Protein AF-A0A661V6T6-F1 (afdb_monomer)

Secondary structure (DSSP, 8-state):
--PPEEHHHHHHHHT--HHHHHHHHHTT-S--EEETTEEEE-HHHHHHHHHHHHHHHHHHHHHHHHT-

Radius of gyration: 14.48 Å; Cα contacts (8 Å, |Δi|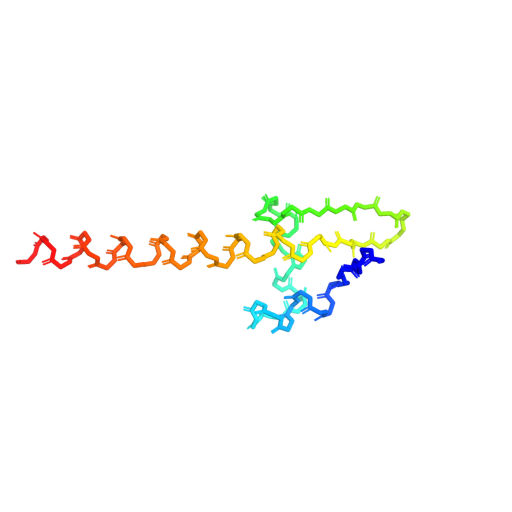>4): 51; chains: 1; bounding box: 22×41×42 Å

Nearest PDB structures (foldseek):
  6ama-assembly1_B  TM=8.442E-01  e=7.007E-03  Streptomyces venezuelae
  5i44-assembly4_I-2  TM=7.189E-01  e=1.212E-02  Bacillus subtilis subsp. subtilis str. 168
  6ama-assembly1_A  TM=8.718E-01  e=6.712E-02  Streptomyces venezuelae
  6amk-assembly1_B  TM=8.554E-01  e=7.187E-02  Streptomyces venezuelae
  8csh-assembly1_A  TM=6.551E-01  e=1.526E-01  unidentified plasmid

pLDDT: mean 79.76, std 14.13, range [47.94, 93.44]

Solvent-accessible surface area (backbone atoms only — not comparable to full-atom values): 4034 Å² total; per-residue (Å²): 133,88,73,68,35,42,62,68,56,50,16,62,75,72,73,46,52,61,68,55,46,52,50,33,49,75,69,65,75,49,86,70,44,78,58,90,95,42,61,32,29,55,59,68,60,53,51,48,49,52,52,52,51,48,49,55,51,52,52,50,49,53,54,58,61,70,74,106

Sequence (68 aa):
MREWLNVKQVASMLGVSRITLYRYIKKGLIPYYRISRRYLFDPRDIERLITDSKYNIEKKREVILSEF

Structure (mmCIF, N/CA/C/O backbone):
data_AF-A0A661V6T6-F1
#
_entry.id   AF-A0A661V6T6-F1
#
loop_
_atom_site.group_PDB
_atom_site.id
_atom_site.type_symbol
_atom_site.label_atom_id
_atom_site.label_alt_id
_atom_site.label_comp_id
_atom_site.label_asym_id
_atom_site.label_entity_id
_atom_site.label_seq_id
_atom_site.pdbx_PDB_ins_code
_atom_site.Cartn_x
_atom_site.Cartn_y
_atom_site.Cartn_z
_atom_site.occupancy
_atom_site.B_iso_or_equiv
_atom_site.auth_seq_id
_atom_site.auth_comp_id
_atom_site.auth_asym_id
_atom_site.auth_atom_id
_atom_site.pdbx_PDB_model_num
ATOM 1 N N . MET A 1 1 ? -2.595 1.669 -22.659 1.00 47.94 1 MET A N 1
ATOM 2 C CA . MET A 1 1 ? -2.246 0.533 -21.776 1.00 47.94 1 MET A CA 1
ATOM 3 C C . MET A 1 1 ? -2.664 0.896 -20.361 1.00 47.94 1 MET A C 1
ATOM 5 O O . MET A 1 1 ? -2.329 1.989 -19.934 1.00 47.94 1 MET A O 1
ATOM 9 N N . ARG A 1 2 ? -3.444 0.060 -19.660 1.00 59.75 2 ARG A N 1
ATOM 10 C CA . ARG A 1 2 ? -3.667 0.265 -18.217 1.00 59.75 2 ARG A CA 1
ATOM 11 C C . ARG A 1 2 ? -2.488 -0.344 -17.475 1.00 59.75 2 ARG A C 1
ATOM 13 O O . ARG A 1 2 ? -2.308 -1.558 -17.525 1.00 59.75 2 ARG A O 1
ATOM 20 N N . GLU A 1 3 ? -1.682 0.498 -16.843 1.00 80.81 3 GLU A N 1
ATOM 21 C CA . GLU A 1 3 ? -0.609 0.031 -15.975 1.00 80.81 3 GLU A CA 1
ATOM 22 C C . GLU A 1 3 ? -1.187 -0.333 -14.611 1.00 80.81 3 GLU A C 1
ATOM 24 O O . GLU A 1 3 ? -1.753 0.498 -13.904 1.00 80.81 3 GLU A O 1
ATOM 29 N N . TRP A 1 4 ? -1.074 -1.611 -14.264 1.00 88.06 4 TRP A N 1
ATOM 30 C CA . TRP A 1 4 ? -1.420 -2.098 -12.941 1.00 88.06 4 TRP A CA 1
ATOM 31 C C . TRP A 1 4 ? -0.272 -1.817 -11.985 1.00 88.06 4 TRP A C 1
ATOM 33 O O . TRP A 1 4 ? 0.876 -2.170 -12.265 1.00 88.06 4 TRP A O 1
ATOM 43 N N . LEU A 1 5 ? -0.585 -1.246 -10.828 1.00 89.38 5 LEU A N 1
ATOM 44 C CA . LEU A 1 5 ? 0.412 -1.013 -9.799 1.00 89.38 5 LEU A CA 1
ATOM 45 C C . LEU A 1 5 ? 0.641 -2.287 -8.996 1.00 89.38 5 LEU A C 1
ATOM 47 O O . LEU A 1 5 ? -0.293 -3.010 -8.643 1.00 89.38 5 LEU A O 1
ATOM 51 N N . ASN A 1 6 ? 1.899 -2.549 -8.669 1.00 91.38 6 ASN A N 1
ATOM 52 C CA . ASN A 1 6 ? 2.266 -3.597 -7.728 1.00 91.38 6 ASN A CA 1
ATOM 53 C C . ASN A 1 6 ? 2.295 -3.066 -6.283 1.00 91.38 6 ASN A C 1
ATOM 55 O O . ASN A 1 6 ? 2.317 -1.863 -6.027 1.00 91.38 6 ASN A O 1
ATOM 59 N N . VAL A 1 7 ? 2.375 -3.986 -5.318 1.00 90.44 7 VAL A N 1
ATOM 60 C CA . VAL A 1 7 ? 2.458 -3.670 -3.877 1.00 90.44 7 VAL A CA 1
ATOM 61 C C . VAL A 1 7 ? 3.580 -2.669 -3.560 1.00 90.44 7 VAL A C 1
ATOM 63 O O . VAL A 1 7 ? 3.413 -1.811 -2.702 1.00 90.44 7 VAL A O 1
ATOM 66 N N . LYS A 1 8 ? 4.734 -2.751 -4.235 1.00 91.25 8 LYS A N 1
ATOM 67 C CA . LYS A 1 8 ? 5.869 -1.849 -3.979 1.00 91.25 8 LYS A CA 1
ATOM 68 C C . LYS A 1 8 ? 5.554 -0.419 -4.428 1.00 91.25 8 LYS A C 1
ATOM 70 O O . LYS A 1 8 ? 5.836 0.511 -3.681 1.00 91.25 8 LYS A O 1
ATOM 75 N N . GLN A 1 9 ? 4.962 -0.254 -5.608 1.00 91.12 9 GLN A N 1
ATOM 76 C CA . GLN A 1 9 ? 4.564 1.048 -6.144 1.00 91.12 9 GLN A CA 1
ATOM 77 C C . GLN A 1 9 ? 3.492 1.691 -5.266 1.00 91.12 9 GLN A C 1
ATOM 79 O O . GLN A 1 9 ? 3.665 2.826 -4.836 1.00 91.12 9 GLN A O 1
ATOM 84 N N . VAL A 1 10 ? 2.449 0.939 -4.906 1.00 90.75 10 VAL A N 1
ATOM 85 C CA . VAL A 1 10 ? 1.375 1.444 -4.037 1.00 90.75 10 VAL A CA 1
ATOM 86 C C . VAL A 1 10 ? 1.894 1.822 -2.653 1.00 90.75 10 VAL A C 1
ATOM 88 O O . VAL A 1 10 ? 1.532 2.870 -2.132 1.00 90.75 10 VAL A O 1
ATOM 91 N N . ALA A 1 11 ? 2.788 1.019 -2.070 1.00 90.94 11 ALA A N 1
ATOM 92 C CA . ALA A 1 11 ? 3.413 1.345 -0.789 1.00 90.94 11 ALA A CA 1
ATOM 93 C C . ALA A 1 11 ? 4.181 2.675 -0.862 1.00 90.94 11 ALA A C 1
ATOM 95 O O . ALA A 1 11 ? 4.066 3.500 0.040 1.00 90.94 11 ALA A O 1
ATOM 96 N N . SE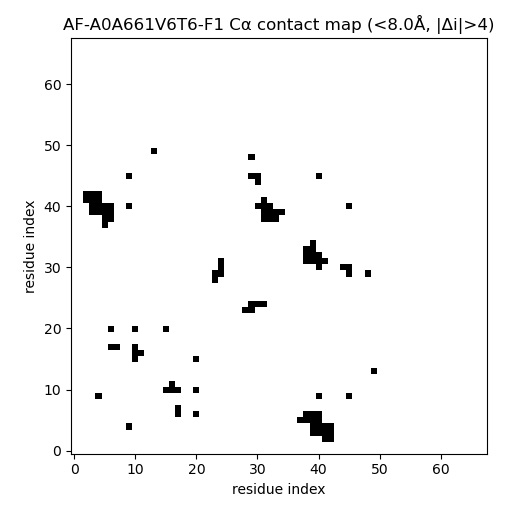R A 1 12 ? 4.905 2.898 -1.963 1.00 90.06 12 SER A N 1
ATOM 97 C CA . SER A 1 12 ? 5.639 4.142 -2.201 1.00 90.06 12 SER A CA 1
ATOM 98 C C . SER A 1 12 ? 4.707 5.340 -2.399 1.00 90.06 12 SER A C 1
ATOM 100 O O . SER A 1 12 ? 4.980 6.402 -1.856 1.00 90.06 12 SER A O 1
ATOM 102 N N . MET A 1 13 ? 3.595 5.170 -3.121 1.00 87.06 13 MET A N 1
ATOM 103 C CA . MET A 1 13 ? 2.600 6.230 -3.342 1.00 87.06 13 MET A CA 1
ATOM 104 C C . MET A 1 13 ? 1.856 6.616 -2.062 1.00 87.06 13 MET A C 1
ATOM 106 O O . MET A 1 13 ? 1.580 7.788 -1.838 1.00 87.06 13 MET A O 1
ATOM 110 N N . LEU A 1 14 ? 1.549 5.637 -1.211 1.00 86.31 14 LEU A N 1
ATOM 111 C CA . LEU A 1 14 ? 0.895 5.861 0.079 1.00 86.31 14 LEU A CA 1
ATOM 112 C C . LEU A 1 14 ? 1.870 6.323 1.175 1.00 86.31 14 LEU A C 1
ATOM 114 O O . LEU A 1 14 ? 1.427 6.684 2.261 1.00 86.31 14 LEU A O 1
ATOM 118 N N . GLY A 1 15 ? 3.185 6.267 0.934 1.00 88.44 15 GLY A N 1
ATOM 119 C CA . GLY A 1 15 ? 4.200 6.573 1.946 1.00 88.44 15 GLY A CA 1
ATOM 120 C C . GLY A 1 15 ? 4.226 5.579 3.114 1.00 88.44 15 GLY A C 1
ATOM 121 O O . GLY A 1 15 ? 4.620 5.934 4.222 1.00 88.44 15 GLY A O 1
ATOM 122 N N . VAL A 1 16 ? 3.793 4.332 2.899 1.00 89.38 16 VAL A N 1
ATOM 123 C CA . VAL A 1 16 ? 3.715 3.297 3.944 1.00 89.38 16 VAL A CA 1
ATOM 124 C C . VAL A 1 16 ? 4.671 2.142 3.675 1.00 89.38 16 VAL A C 1
ATOM 126 O O . VAL A 1 16 ? 5.072 1.866 2.547 1.00 89.38 16 VAL A O 1
ATOM 129 N N . SER A 1 17 ? 5.010 1.390 4.723 1.00 91.81 17 SER A N 1
ATOM 130 C CA . SER A 1 17 ? 5.781 0.159 4.549 1.00 91.81 17 SER A CA 1
ATOM 131 C C . SER A 1 17 ? 4.966 -0.915 3.809 1.00 91.81 17 SER A C 1
ATOM 133 O O . SER A 1 17 ? 3.742 -1.000 3.941 1.00 91.81 17 SER A O 1
ATOM 135 N N . ARG A 1 18 ? 5.651 -1.821 3.098 1.00 92.62 18 ARG A N 1
ATOM 136 C CA . ARG A 1 18 ? 5.022 -3.003 2.470 1.00 92.62 18 ARG A CA 1
ATOM 137 C C . ARG A 1 18 ? 4.238 -3.847 3.482 1.00 92.62 18 ARG A C 1
ATOM 139 O O . ARG A 1 18 ? 3.183 -4.373 3.151 1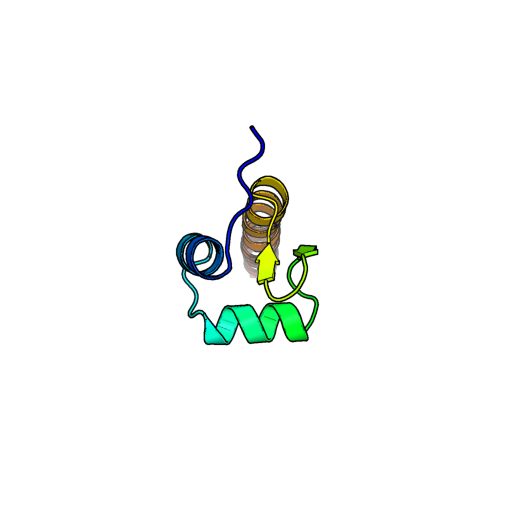.00 92.62 18 ARG A O 1
ATOM 146 N N . ILE A 1 19 ? 4.737 -3.949 4.715 1.00 93.44 19 ILE A N 1
ATOM 147 C CA . ILE A 1 19 ? 4.086 -4.683 5.810 1.00 93.44 19 ILE A CA 1
ATOM 148 C C . ILE A 1 19 ? 2.755 -4.015 6.171 1.00 93.44 19 ILE A C 1
ATOM 150 O O . ILE A 1 19 ? 1.734 -4.690 6.297 1.00 93.44 19 ILE A O 1
ATOM 154 N N . THR A 1 20 ? 2.747 -2.686 6.291 1.00 91.56 20 THR A N 1
ATOM 155 C CA . THR A 1 20 ? 1.531 -1.901 6.535 1.00 91.56 20 THR A CA 1
ATOM 156 C C . THR A 1 20 ? 0.528 -2.085 5.400 1.00 91.56 20 THR A C 1
ATOM 158 O O . THR A 1 20 ? -0.645 -2.341 5.664 1.00 91.56 20 THR A O 1
ATOM 161 N N . LEU A 1 21 ? 0.990 -2.060 4.148 1.00 91.56 21 LEU A N 1
ATOM 162 C CA . LEU A 1 21 ? 0.129 -2.291 2.993 1.00 91.56 21 LEU A CA 1
ATOM 163 C C . LEU A 1 21 ? -0.495 -3.698 3.009 1.00 91.56 21 LEU A C 1
ATOM 165 O O . LEU A 1 21 ? -1.700 -3.830 2.817 1.00 91.56 21 LEU A O 1
ATOM 169 N N . TYR A 1 22 ? 0.265 -4.747 3.342 1.00 91.50 22 TYR A N 1
ATOM 170 C CA . TYR A 1 22 ? -0.299 -6.092 3.530 1.00 91.50 22 TYR A CA 1
ATOM 171 C C . TYR A 1 22 ? -1.336 -6.154 4.658 1.00 91.50 22 TYR A C 1
ATOM 173 O O . TYR A 1 22 ? -2.341 -6.854 4.529 1.00 91.50 22 TYR A O 1
ATOM 181 N N . ARG A 1 23 ? -1.141 -5.402 5.749 1.00 91.31 23 ARG A N 1
ATOM 182 C CA . ARG A 1 23 ? -2.156 -5.283 6.810 1.00 91.31 23 ARG A CA 1
ATOM 183 C C . ARG A 1 23 ? -3.424 -4.610 6.293 1.00 91.31 23 ARG A C 1
ATOM 185 O O . ARG A 1 23 ? -4.506 -5.060 6.648 1.00 91.31 23 ARG A O 1
ATOM 192 N N . TYR A 1 24 ? -3.314 -3.574 5.466 1.00 89.69 24 TYR A N 1
ATOM 193 C CA . TYR A 1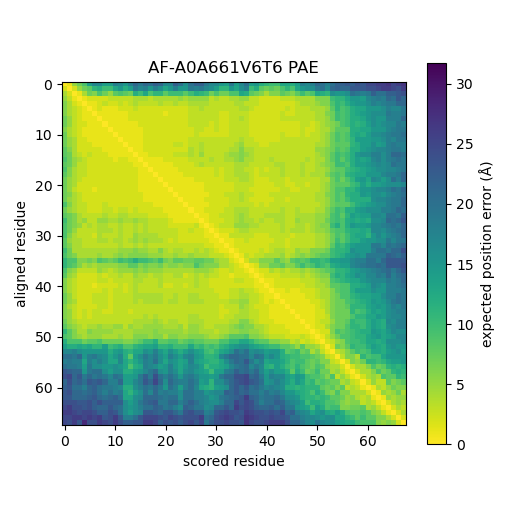 24 ? -4.471 -2.899 4.872 1.00 89.69 24 TYR A CA 1
ATOM 194 C C . TYR A 1 24 ? -5.246 -3.804 3.916 1.00 89.69 24 TYR A C 1
ATOM 196 O O . TYR A 1 24 ? -6.468 -3.863 4.013 1.00 89.69 24 TYR A O 1
ATOM 204 N N . ILE A 1 25 ? -4.544 -4.583 3.090 1.00 88.94 25 ILE A N 1
ATOM 205 C CA . ILE A 1 25 ? -5.150 -5.612 2.231 1.00 88.94 25 ILE A CA 1
ATOM 206 C C . ILE A 1 25 ? -5.897 -6.642 3.085 1.00 88.94 25 ILE A C 1
ATOM 208 O O . ILE A 1 25 ? -7.065 -6.920 2.835 1.00 88.94 25 ILE A O 1
ATOM 212 N N . LYS A 1 26 ? -5.258 -7.167 4.142 1.00 88.50 26 LYS A N 1
ATOM 213 C CA . LYS A 1 26 ? -5.877 -8.147 5.051 1.00 88.50 26 LYS A CA 1
ATOM 214 C C . LYS A 1 26 ? -7.103 -7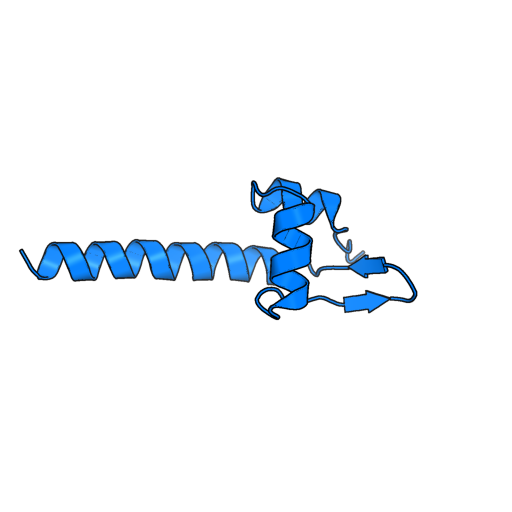.584 5.779 1.00 88.50 26 LYS A C 1
ATOM 216 O O . LYS A 1 26 ? -8.027 -8.330 6.074 1.00 88.50 26 LYS A O 1
ATOM 221 N N . LYS A 1 27 ? -7.100 -6.283 6.078 1.00 87.50 27 LYS A N 1
ATOM 222 C CA . LYS A 1 27 ? -8.226 -5.571 6.696 1.00 87.50 27 LYS A CA 1
ATOM 223 C C . LYS A 1 27 ? -9.316 -5.155 5.699 1.00 87.50 27 LYS A C 1
ATOM 225 O O . LYS A 1 27 ? -10.340 -4.658 6.144 1.00 87.50 27 LYS A O 1
ATOM 230 N N . GLY A 1 28 ? -9.103 -5.313 4.390 1.00 85.38 28 GLY A N 1
ATOM 231 C CA . GLY A 1 28 ? -10.049 -4.867 3.361 1.00 85.38 28 GLY A CA 1
ATOM 232 C C . GLY A 1 28 ? -10.140 -3.345 3.210 1.00 85.38 28 GLY A C 1
ATOM 233 O O . GLY A 1 28 ? -11.138 -2.846 2.710 1.00 85.38 28 GLY A O 1
ATOM 234 N N . LEU A 1 29 ? -9.114 -2.603 3.643 1.00 83.88 29 LEU A N 1
ATOM 235 C CA . LEU A 1 29 ? -9.103 -1.133 3.596 1.00 83.88 29 LEU A CA 1
ATOM 236 C C . LEU A 1 29 ? -8.728 -0.574 2.219 1.00 83.88 29 LEU A C 1
ATOM 238 O O . LEU A 1 29 ? -8.906 0.614 1.977 1.00 83.88 29 LEU A O 1
ATOM 242 N N . 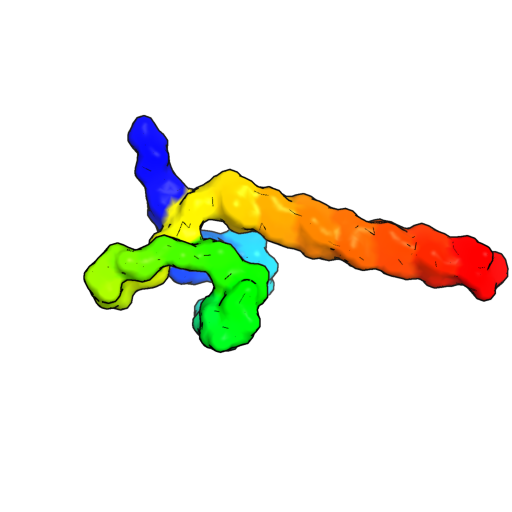ILE A 1 30 ? -8.151 -1.404 1.346 1.00 86.00 30 ILE A N 1
ATOM 243 C CA . ILE A 1 30 ? -7.678 -0.994 0.023 1.00 86.00 30 ILE A CA 1
ATOM 244 C C . ILE A 1 30 ? -8.223 -1.973 -1.018 1.00 86.00 30 ILE A C 1
ATOM 246 O O . ILE A 1 30 ? -8.053 -3.183 -0.830 1.00 86.00 30 ILE A O 1
ATOM 250 N N . PRO A 1 31 ? -8.843 -1.488 -2.111 1.00 85.25 31 PRO A N 1
ATOM 251 C CA . PRO A 1 31 ? -9.310 -2.339 -3.190 1.00 85.25 31 PRO A CA 1
ATOM 252 C C . PRO A 1 31 ? -8.104 -2.936 -3.913 1.00 85.25 31 PRO A C 1
ATOM 254 O O . PRO A 1 31 ? -7.157 -2.237 -4.273 1.00 85.25 31 PRO A O 1
ATOM 257 N N . TYR A 1 32 ? -8.126 -4.250 -4.103 1.00 89.19 32 TYR A N 1
ATOM 258 C CA . TYR A 1 32 ? -7.053 -4.981 -4.760 1.00 89.19 32 TYR A CA 1
ATOM 259 C C . TYR A 1 32 ? -7.626 -5.985 -5.753 1.00 89.19 32 TYR A C 1
ATOM 261 O O . TYR A 1 32 ? -8.692 -6.562 -5.547 1.00 89.19 32 TYR A O 1
ATOM 269 N N . TYR A 1 33 ? -6.856 -6.249 -6.799 1.00 89.81 33 TYR A N 1
ATOM 270 C CA . TYR A 1 33 ? -7.121 -7.288 -7.778 1.00 89.81 33 TYR A CA 1
ATOM 271 C C . TYR A 1 33 ? -6.090 -8.392 -7.589 1.00 89.81 33 TYR A C 1
ATOM 273 O O . TYR A 1 33 ? -4.879 -8.178 -7.700 1.00 89.81 33 TYR A O 1
ATOM 281 N N . ARG A 1 34 ? -6.563 -9.595 -7.264 1.00 87.25 34 ARG A N 1
ATOM 282 C CA . ARG A 1 34 ? -5.694 -10.762 -7.125 1.00 87.25 34 ARG A CA 1
ATOM 283 C C . ARG A 1 34 ? -5.581 -11.459 -8.472 1.00 87.25 34 ARG A C 1
ATOM 285 O O . ARG A 1 34 ? -6.509 -12.139 -8.895 1.00 87.25 34 ARG A O 1
ATOM 292 N N . ILE A 1 35 ? -4.425 -11.328 -9.114 1.00 87.25 35 ILE A N 1
ATOM 293 C CA . ILE A 1 35 ? -4.112 -12.069 -10.336 1.00 87.25 35 ILE A CA 1
ATOM 294 C C . ILE A 1 35 ? -3.058 -13.114 -9.989 1.00 87.25 35 ILE A C 1
ATOM 296 O O . ILE A 1 35 ? -1.892 -12.805 -9.724 1.00 87.25 35 ILE A O 1
ATOM 300 N N . SER A 1 36 ? -3.491 -14.377 -9.960 1.00 85.50 36 SER A N 1
ATOM 301 C CA . SER A 1 36 ? -2.668 -15.521 -9.564 1.00 85.50 36 SER A CA 1
ATOM 302 C C . SER A 1 36 ? -2.059 -15.326 -8.159 1.00 85.50 36 SER A C 1
ATOM 304 O O . SER A 1 36 ? -2.778 -15.299 -7.154 1.00 85.50 36 SER A O 1
ATOM 306 N N . ARG A 1 37 ? -0.733 -15.176 -8.070 1.00 85.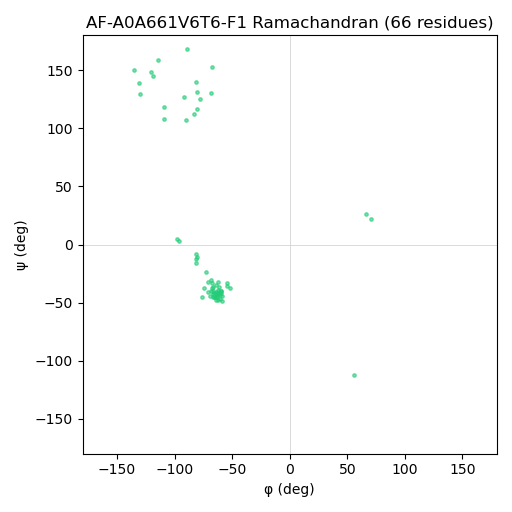06 37 ARG A N 1
ATOM 307 C CA . ARG A 1 37 ? 0.027 -15.010 -6.819 1.00 85.06 37 ARG A CA 1
ATOM 308 C C . ARG A 1 37 ? 0.368 -13.554 -6.489 1.00 85.06 37 ARG A C 1
ATOM 310 O O . ARG A 1 37 ? 1.117 -13.315 -5.545 1.00 85.06 37 ARG A O 1
ATOM 317 N N . ARG A 1 38 ? -0.118 -12.584 -7.268 1.00 85.25 38 ARG A N 1
ATOM 318 C CA . ARG A 1 38 ? 0.235 -11.166 -7.119 1.00 85.25 38 ARG A CA 1
ATOM 319 C C . ARG A 1 38 ? -0.993 -10.320 -6.794 1.00 85.25 38 ARG A C 1
ATOM 321 O O . ARG A 1 38 ? -2.087 -10.572 -7.295 1.00 85.25 38 ARG A O 1
ATOM 328 N N . TYR A 1 39 ? -0.768 -9.302 -5.969 1.00 88.94 39 TYR A N 1
ATOM 329 C CA . TYR A 1 39 ? -1.720 -8.221 -5.740 1.00 88.94 39 TYR A CA 1
ATOM 330 C C . TYR A 1 39 ? -1.427 -7.092 -6.720 1.00 88.94 39 TYR A C 1
ATOM 332 O O . TYR A 1 39 ? -0.285 -6.626 -6.808 1.00 88.94 39 TYR A O 1
ATOM 340 N N . LEU A 1 40 ? -2.460 -6.687 -7.443 1.00 89.19 40 LEU A N 1
ATOM 341 C CA . LEU A 1 40 ? -2.443 -5.589 -8.392 1.00 89.19 40 LEU A CA 1
ATOM 342 C C . LEU A 1 40 ? -3.467 -4.545 -7.974 1.00 89.19 40 LEU A C 1
ATOM 344 O O . LEU A 1 40 ? -4.501 -4.870 -7.391 1.00 89.19 40 LEU A O 1
ATOM 348 N N . PHE A 1 41 ? -3.168 -3.295 -8.283 1.00 90.25 41 PHE A N 1
ATOM 349 C CA . PHE A 1 41 ? -3.991 -2.160 -7.902 1.00 90.25 41 PHE A CA 1
ATOM 350 C C . PHE A 1 41 ? -4.223 -1.280 -9.121 1.00 90.25 41 PHE A C 1
ATOM 352 O O . PHE A 1 41 ? -3.303 -1.067 -9.917 1.00 90.25 41 PHE A O 1
ATOM 359 N N . ASP A 1 42 ? -5.449 -0.782 -9.270 1.00 90.19 42 ASP A N 1
ATOM 360 C CA . ASP A 1 42 ? -5.736 0.241 -10.268 1.00 90.19 42 ASP A CA 1
ATOM 361 C C . ASP A 1 42 ? -5.231 1.587 -9.718 1.00 90.19 42 ASP A C 1
ATOM 363 O O . ASP A 1 42 ? -5.609 1.965 -8.603 1.00 90.19 42 ASP A O 1
ATOM 367 N N . PRO A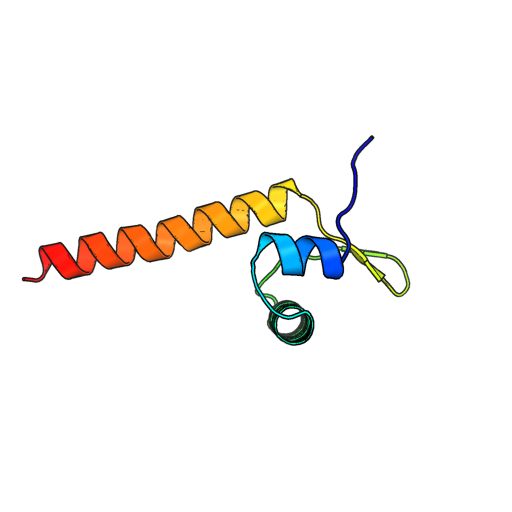 1 43 ? -4.376 2.318 -10.452 1.00 87.88 43 PRO A N 1
ATOM 368 C CA . PRO A 1 43 ? -3.880 3.618 -10.008 1.00 87.88 43 PRO A CA 1
ATOM 369 C C . PRO A 1 43 ? -5.007 4.597 -9.660 1.00 87.88 43 PRO A C 1
ATOM 371 O O . PRO A 1 43 ? -4.865 5.355 -8.706 1.00 87.88 43 PRO A O 1
ATOM 374 N N . ARG A 1 44 ? -6.154 4.530 -10.347 1.00 86.88 44 ARG A N 1
ATOM 375 C CA . ARG A 1 44 ? -7.309 5.409 -10.090 1.00 86.88 44 ARG A CA 1
ATOM 376 C C . ARG A 1 44 ? -7.999 5.089 -8.772 1.00 86.88 44 ARG A C 1
ATOM 378 O O . ARG A 1 44 ? -8.554 5.975 -8.133 1.00 86.88 44 ARG A O 1
ATOM 385 N N . ASP A 1 45 ? -7.995 3.824 -8.363 1.00 86.62 45 ASP A N 1
ATOM 386 C CA . ASP A 1 45 ? -8.571 3.423 -7.079 1.00 86.62 45 ASP A CA 1
ATOM 387 C C . ASP A 1 45 ? -7.657 3.851 -5.925 1.00 86.62 45 ASP A C 1
ATOM 389 O O . ASP A 1 45 ? -8.136 4.312 -4.891 1.00 86.62 45 ASP A O 1
ATOM 393 N N . ILE A 1 46 ? -6.337 3.772 -6.124 1.00 86.00 46 ILE A N 1
ATOM 394 C CA . ILE A 1 46 ? -5.348 4.270 -5.158 1.00 86.00 46 ILE A CA 1
ATOM 395 C C . ILE A 1 46 ? -5.400 5.794 -5.040 1.00 86.00 46 ILE A C 1
ATOM 397 O O . ILE A 1 46 ? -5.364 6.323 -3.933 1.00 86.00 46 ILE A O 1
ATOM 401 N N . GLU A 1 47 ? -5.520 6.507 -6.156 1.00 86.25 47 GLU A N 1
ATOM 402 C CA . GLU A 1 47 ? -5.661 7.963 -6.159 1.00 86.25 47 GLU A CA 1
ATOM 403 C C . GLU A 1 47 ? -6.948 8.405 -5.454 1.00 86.25 47 GLU A C 1
ATOM 405 O O . GLU A 1 47 ? -6.907 9.286 -4.596 1.00 86.25 47 GLU A O 1
ATOM 410 N N . ARG A 1 48 ? -8.073 7.729 -5.724 1.00 85.62 48 ARG A N 1
ATOM 411 C CA . ARG A 1 48 ? -9.332 7.955 -4.999 1.00 85.62 48 ARG A CA 1
ATOM 412 C C . ARG A 1 48 ? -9.187 7.721 -3.503 1.00 85.62 48 ARG A C 1
ATOM 414 O O . ARG A 1 48 ? -9.605 8.569 -2.731 1.00 85.62 48 ARG A O 1
ATOM 421 N N . LEU A 1 49 ? -8.517 6.649 -3.085 1.00 83.06 49 LEU A N 1
ATOM 422 C CA . LEU A 1 49 ? -8.241 6.400 -1.668 1.00 83.06 49 LEU A CA 1
ATOM 423 C C . LEU A 1 49 ? -7.422 7.502 -1.000 1.00 83.06 49 LEU A C 1
ATOM 425 O O . LEU A 1 49 ? -7.667 7.823 0.163 1.00 83.06 49 LEU A O 1
ATOM 429 N N . ILE A 1 50 ? -6.422 8.044 -1.698 1.00 81.94 50 ILE A N 1
ATOM 430 C CA . ILE A 1 50 ? -5.598 9.140 -1.180 1.00 81.94 50 ILE A CA 1
ATOM 431 C C . ILE A 1 50 ? -6.460 10.391 -1.021 1.00 81.94 50 ILE A C 1
ATOM 433 O O . ILE A 1 50 ? -6.407 11.033 0.027 1.00 81.94 50 ILE A O 1
ATOM 437 N N . THR A 1 51 ? -7.275 10.707 -2.027 1.00 81.75 51 THR A N 1
ATOM 438 C CA . THR A 1 51 ? -8.206 11.839 -1.996 1.00 81.75 51 THR A CA 1
ATOM 439 C C . THR A 1 51 ? -9.244 11.677 -0.887 1.00 81.75 51 THR A C 1
ATOM 441 O O . THR A 1 51 ? -9.392 12.582 -0.074 1.00 81.75 51 THR A O 1
ATOM 444 N N . ASP A 1 52 ? -9.874 10.510 -0.754 1.00 76.69 52 ASP A N 1
ATOM 445 C CA . 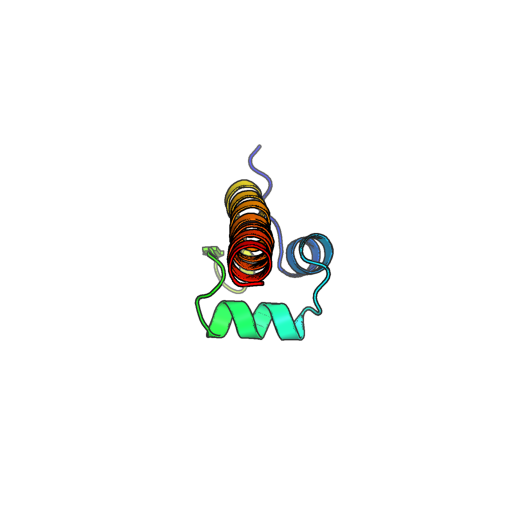ASP A 1 52 ? -10.871 10.223 0.287 1.00 76.69 52 ASP A CA 1
ATOM 446 C C . ASP A 1 52 ? -10.255 10.200 1.694 1.00 76.69 52 ASP A C 1
ATOM 448 O O . ASP A 1 52 ? -10.870 10.651 2.664 1.00 76.69 52 ASP A O 1
ATOM 452 N N . SER A 1 53 ? -9.022 9.703 1.840 1.00 67.69 53 SER A N 1
ATOM 453 C CA . SER A 1 53 ? -8.302 9.736 3.122 1.00 67.69 53 SER A CA 1
ATOM 454 C C . SER A 1 53 ? -7.933 11.163 3.518 1.00 67.69 53 SER A C 1
ATOM 456 O O . SER A 1 53 ? -8.077 11.522 4.686 1.00 67.69 53 SER A O 1
ATOM 458 N N . LYS A 1 54 ? -7.503 12.000 2.563 1.00 59.31 54 LYS A N 1
ATOM 459 C CA . LYS A 1 54 ? -7.300 13.438 2.791 1.00 59.31 54 LYS A CA 1
ATOM 460 C C . LYS A 1 54 ? -8.609 14.131 3.146 1.00 59.31 54 LYS A C 1
ATOM 462 O O . LYS A 1 54 ? -8.632 14.876 4.117 1.00 59.31 54 LYS A O 1
ATOM 467 N N . TYR A 1 55 ? -9.699 13.798 2.457 1.00 50.91 55 TYR A N 1
ATOM 468 C CA . TYR A 1 55 ? -11.030 14.337 2.727 1.00 50.91 55 TYR A CA 1
ATOM 469 C C . TYR A 1 55 ? -11.497 14.012 4.152 1.00 50.91 55 TYR A C 1
ATOM 471 O O . TYR A 1 55 ? -12.024 14.873 4.848 1.00 50.91 55 TYR A O 1
ATOM 479 N N . ASN A 1 56 ? -11.226 12.800 4.650 1.00 54.12 56 ASN A N 1
ATOM 480 C CA . ASN A 1 56 ? -11.512 12.438 6.042 1.00 54.12 56 ASN A CA 1
ATOM 481 C C . ASN A 1 56 ? -10.619 13.169 7.058 1.00 54.12 56 ASN A C 1
ATOM 483 O O . ASN A 1 56 ? -11.064 13.427 8.174 1.00 54.12 56 ASN A O 1
ATOM 487 N N . ILE A 1 57 ? -9.377 13.514 6.707 1.00 58.22 57 ILE A N 1
ATOM 488 C CA . ILE A 1 57 ? -8.479 14.280 7.586 1.00 58.22 57 ILE A CA 1
ATOM 489 C C . ILE A 1 57 ? -8.869 15.764 7.604 1.00 58.22 57 ILE A C 1
ATOM 491 O O . ILE A 1 57 ? -8.947 16.349 8.680 1.00 58.22 57 ILE A O 1
ATOM 495 N N . GLU A 1 58 ? -9.140 16.369 6.449 1.00 58.16 58 GLU A N 1
ATOM 496 C CA . GLU A 1 58 ? -9.528 17.780 6.319 1.00 58.16 58 GLU A CA 1
ATOM 497 C C . GLU A 1 58 ? -10.899 18.040 6.943 1.00 58.16 58 GLU A C 1
ATOM 499 O O . GLU A 1 58 ? -11.025 18.931 7.779 1.00 58.16 58 GLU A O 1
ATOM 504 N N . LYS A 1 59 ? -11.885 17.176 6.682 1.00 50.31 59 LYS A N 1
ATOM 505 C CA . LYS A 1 59 ? -13.210 17.279 7.303 1.00 50.31 59 LYS A CA 1
ATOM 506 C C . LYS A 1 59 ? -13.154 17.074 8.819 1.00 50.31 59 LYS A C 1
ATOM 508 O O . LYS A 1 59 ? -13.861 17.745 9.560 1.00 50.31 59 LYS A O 1
ATOM 513 N N . LYS A 1 60 ? -12.269 16.196 9.311 1.00 51.88 60 LYS A N 1
ATOM 514 C CA . LYS A 1 60 ? -12.036 16.037 10.755 1.00 51.88 60 LYS A CA 1
ATOM 515 C C . LYS A 1 60 ? -11.375 17.276 11.368 1.00 51.88 60 LYS A C 1
ATOM 517 O O . LYS A 1 60 ? -11.668 17.597 12.512 1.00 51.88 60 LYS A O 1
ATOM 522 N N . ARG A 1 61 ? -10.516 17.983 10.628 1.00 55.25 61 ARG A N 1
ATOM 523 C CA . ARG A 1 61 ? -9.917 19.252 11.074 1.00 55.25 61 ARG A CA 1
ATOM 524 C C . ARG A 1 61 ? -10.931 20.393 11.100 1.00 55.25 61 ARG A C 1
ATOM 526 O O . ARG A 1 61 ? -10.922 21.141 12.068 1.00 55.25 61 ARG A O 1
ATOM 533 N N . GLU A 1 62 ? -11.811 20.493 10.106 1.00 59.44 62 GLU A N 1
ATOM 534 C CA . GLU A 1 62 ? -12.904 21.478 10.102 1.00 59.44 62 GLU A CA 1
ATOM 535 C C . GLU A 1 62 ? -13.887 21.254 11.255 1.00 59.44 62 GLU A C 1
ATOM 537 O O . GLU A 1 62 ? -14.206 22.204 11.962 1.00 59.44 62 GLU A O 1
ATOM 542 N N . VAL A 1 63 ? -14.302 20.005 11.505 1.00 60.78 63 VAL A N 1
ATOM 543 C CA . VAL A 1 63 ? -15.199 19.684 12.631 1.00 60.78 63 VAL A CA 1
ATOM 544 C C . VAL A 1 63 ? -14.559 20.068 13.966 1.00 60.78 63 VAL A C 1
ATOM 546 O O . VAL A 1 63 ? -15.186 20.767 14.754 1.00 60.78 63 VAL A O 1
ATOM 549 N N . ILE A 1 64 ? -13.289 19.710 14.186 1.00 67.69 64 ILE A N 1
ATOM 550 C CA . ILE A 1 64 ? -12.584 20.050 15.431 1.00 67.69 64 ILE A CA 1
ATOM 551 C C . ILE A 1 64 ? -12.460 21.571 15.603 1.00 67.69 64 ILE A C 1
ATOM 553 O O . ILE A 1 64 ? -12.627 22.056 16.709 1.00 67.69 64 ILE A O 1
ATOM 557 N N . LEU A 1 65 ? -12.195 22.337 14.539 1.00 61.97 65 LEU A N 1
ATOM 558 C CA . LEU A 1 65 ? -12.071 23.801 14.619 1.00 61.97 65 LEU A CA 1
ATOM 559 C C . LEU A 1 65 ? -13.411 24.522 14.825 1.00 61.97 65 LEU A C 1
ATOM 561 O O . LEU A 1 65 ? -13.410 25.638 15.327 1.00 61.97 65 LEU A O 1
ATOM 565 N N . SER A 1 66 ? -14.534 23.906 14.447 1.00 58.00 66 SER A N 1
ATOM 566 C CA . SER A 1 66 ? -15.879 24.441 14.704 1.00 58.00 66 SER A CA 1
ATOM 567 C C . SER A 1 66 ? -16.407 24.160 16.117 1.00 58.00 66 SER A C 1
ATOM 569 O O . SER A 1 66 ? -17.417 24.734 16.514 1.00 58.00 66 SER A O 1
ATOM 571 N N . GLU A 1 67 ? -15.744 23.267 16.857 1.00 54.91 67 GLU A N 1
ATOM 572 C CA . GLU A 1 67 ? -16.090 22.879 18.231 1.00 54.91 67 GLU A CA 1
ATOM 573 C C . GLU A 1 67 ? -15.289 23.651 19.304 1.00 54.91 67 GLU A C 1
ATOM 575 O O . GLU A 1 67 ? -15.458 23.373 20.493 1.00 54.91 67 GLU A O 1
ATOM 580 N N . PHE A 1 68 ? -14.441 24.612 18.907 1.00 52.50 68 PHE A N 1
ATOM 581 C CA . PHE A 1 68 ? -13.704 25.519 19.802 1.00 52.50 68 PHE A CA 1
ATOM 582 C C . PHE A 1 68 ? -14.230 26.954 19.746 1.00 52.50 68 PHE A C 1
ATOM 584 O O . PHE A 1 68 ? -14.576 27.422 18.638 1.00 52.50 68 PHE A O 1
#

Foldseek 3Di:
DQDWDFLVRLCVVVVHDSVVSVVCVVVVVADWDDDPPTTTHRVVSSVVSVVVVVVVVVVVVVVVVVVD

Mean predicted aligned error: 8.22 Å